Protein AF-A0A2T6LX17-F1 (afdb_monomer_lite)

Foldseek 3Di:
DKKKWWAAPQVRWGQDTVVPQPPQDPPPDDAPNSQLVSVCSSCVVVPHHSVQKDKDWAQDPDDHQKIFMWIDPPPPCPPQDHDDGTDPVVNSVSRVVRTHGRTMIHIGGNVPDD

Secondary structure (DSSP, 8-state):
--EEEEEETTTTEEEEETTTSTT--TTT--THHHHHHHHHHHHHHTT--GGGEEEEEESS---TTEEEEEEE-TTT-TTS----SB--HHHHHHHHHHSEEEEEEEEEESS---

Structure (mmCIF, N/CA/C/O backbone):
data_AF-A0A2T6LX17-F1
#
_entry.id   AF-A0A2T6LX17-F1
#
loop_
_atom_site.group_PDB
_at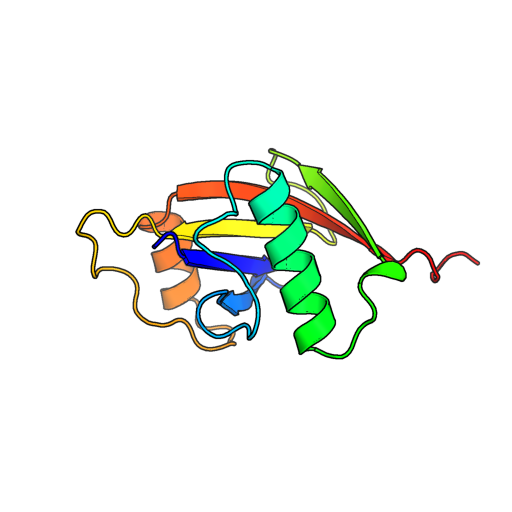om_site.id
_atom_site.type_symbol
_atom_site.label_atom_id
_atom_site.label_alt_id
_atom_site.label_comp_id
_atom_site.label_asym_id
_atom_site.label_entity_id
_atom_site.label_seq_id
_atom_site.pdbx_PDB_ins_code
_atom_site.Cartn_x
_atom_site.Cartn_y
_atom_site.Cartn_z
_atom_site.occupancy
_atom_site.B_iso_or_equiv
_atom_site.auth_seq_id
_atom_site.auth_comp_id
_atom_site.auth_asym_id
_atom_site.auth_atom_id
_atom_site.pdbx_PDB_model_num
ATOM 1 N N . MET A 1 1 ? -13.628 -8.681 5.561 1.00 57.88 1 MET A N 1
ATOM 2 C CA . MET A 1 1 ? -12.578 -8.732 4.518 1.00 57.88 1 MET A CA 1
ATOM 3 C C . MET A 1 1 ? -11.599 -7.625 4.841 1.00 57.88 1 MET A C 1
ATOM 5 O O . MET A 1 1 ? -12.062 -6.523 5.103 1.00 57.88 1 MET A O 1
ATOM 9 N N . ALA A 1 2 ? -10.306 -7.927 4.939 1.00 62.34 2 ALA A N 1
ATOM 10 C CA . ALA A 1 2 ? -9.303 -6.922 5.287 1.00 62.34 2 ALA A CA 1
ATOM 11 C C . ALA A 1 2 ? -9.108 -5.976 4.100 1.00 62.34 2 ALA A C 1
ATOM 13 O O . ALA A 1 2 ? -8.909 -6.434 2.980 1.00 62.34 2 ALA A O 1
ATOM 14 N N . ARG A 1 3 ? -9.200 -4.670 4.332 1.00 72.06 3 ARG A N 1
ATOM 15 C CA . ARG A 1 3 ? -9.004 -3.651 3.297 1.00 72.06 3 ARG A CA 1
ATOM 16 C C . ARG A 1 3 ? -7.673 -2.956 3.551 1.00 72.06 3 ARG A C 1
ATOM 18 O O . ARG A 1 3 ? -7.325 -2.719 4.701 1.00 72.06 3 ARG A O 1
ATOM 25 N N . TYR A 1 4 ? -6.928 -2.655 2.498 1.00 76.25 4 TYR A N 1
ATOM 26 C CA . TYR A 1 4 ? -5.608 -2.033 2.589 1.00 76.25 4 TYR A CA 1
ATOM 27 C C . TYR A 1 4 ? -5.558 -0.729 1.802 1.00 76.25 4 TYR A C 1
ATOM 29 O O . TYR A 1 4 ? -6.030 -0.669 0.665 1.00 76.25 4 TYR A O 1
ATOM 37 N N . ILE A 1 5 ? -4.960 0.290 2.406 1.00 79.25 5 ILE A N 1
ATOM 38 C CA . ILE A 1 5 ? -4.790 1.621 1.828 1.00 79.25 5 ILE A CA 1
ATOM 39 C C . ILE A 1 5 ? -3.297 1.862 1.645 1.00 79.25 5 ILE A C 1
ATOM 41 O O . ILE A 1 5 ? -2.523 1.654 2.582 1.00 79.25 5 ILE A O 1
ATOM 45 N N . LEU A 1 6 ? -2.903 2.274 0.440 1.00 81.44 6 LEU A N 1
ATOM 46 C CA . LEU A 1 6 ? -1.517 2.563 0.090 1.00 81.44 6 LEU A CA 1
ATOM 47 C C . LEU A 1 6 ? -1.321 4.075 -0.008 1.00 81.44 6 LEU A C 1
ATOM 49 O O . LEU A 1 6 ? -1.956 4.741 -0.828 1.00 81.44 6 LEU A O 1
ATOM 53 N N . ILE A 1 7 ? -0.418 4.599 0.813 1.00 81.12 7 ILE A N 1
ATOM 54 C CA . ILE A 1 7 ? -0.057 6.016 0.854 1.00 81.12 7 ILE A CA 1
ATOM 55 C C . ILE A 1 7 ? 1.395 6.150 0.411 1.00 81.12 7 ILE A C 1
ATOM 57 O O . ILE A 1 7 ? 2.285 5.536 0.994 1.00 81.12 7 ILE A O 1
ATOM 61 N N . ASP A 1 8 ? 1.644 6.941 -0.623 1.00 79.75 8 ASP A N 1
ATOM 62 C CA . ASP A 1 8 ? 2.996 7.258 -1.064 1.00 79.75 8 ASP A CA 1
ATOM 63 C C . ASP A 1 8 ? 3.684 8.181 -0.055 1.00 79.75 8 ASP A C 1
ATOM 65 O O . ASP A 1 8 ? 3.199 9.272 0.248 1.00 79.75 8 ASP A O 1
ATOM 69 N N . ASN A 1 9 ? 4.828 7.739 0.462 1.00 72.62 9 ASN A N 1
ATOM 70 C CA . ASN A 1 9 ? 5.614 8.490 1.432 1.00 72.62 9 ASN A CA 1
ATOM 71 C C . ASN A 1 9 ? 6.412 9.637 0.784 1.00 72.62 9 ASN A C 1
ATOM 73 O O . ASN A 1 9 ? 6.819 10.556 1.490 1.00 72.62 9 ASN A O 1
ATOM 77 N N . GLU A 1 10 ? 6.654 9.599 -0.533 1.00 70.06 10 GLU A N 1
ATOM 78 C CA . GLU A 1 10 ? 7.376 10.667 -1.238 1.00 70.06 10 GLU A CA 1
ATOM 79 C C . GLU A 1 10 ? 6.499 11.909 -1.447 1.00 70.06 10 GLU A C 1
ATOM 81 O O . GLU A 1 10 ? 6.905 13.030 -1.139 1.00 70.06 10 GLU A O 1
ATOM 86 N N . SER A 1 11 ? 5.272 11.708 -1.917 1.00 62.47 11 SER A N 1
ATOM 87 C CA . SER A 1 11 ? 4.331 12.778 -2.255 1.00 62.47 11 SER A CA 1
ATOM 88 C C . SER A 1 11 ? 3.312 13.048 -1.144 1.00 62.47 11 SER A C 1
ATOM 90 O O . SER A 1 11 ? 2.618 14.066 -1.189 1.00 62.47 11 SER A O 1
ATOM 92 N N . GLY A 1 12 ? 3.188 12.143 -0.165 1.00 61.28 12 GLY A N 1
ATOM 93 C CA . GLY A 1 12 ? 2.135 12.185 0.852 1.00 61.28 12 GLY A CA 1
ATOM 94 C C . GLY A 1 12 ? 0.739 12.002 0.253 1.00 61.28 12 GLY A C 1
ATOM 95 O O . GLY A 1 12 ? -0.218 12.586 0.746 1.00 61.28 12 GLY A O 1
ATOM 96 N N . PHE A 1 13 ? 0.626 11.267 -0.855 1.00 66.38 13 PHE A N 1
ATOM 97 C CA . PHE A 1 13 ? -0.626 11.065 -1.586 1.00 66.38 13 PHE A CA 1
ATOM 98 C C . PHE A 1 13 ? -1.205 9.686 -1.317 1.00 66.38 13 PHE A C 1
ATOM 100 O O . PHE A 1 13 ? -0.468 8.700 -1.250 1.00 66.38 13 PHE A O 1
ATOM 107 N N . ILE A 1 14 ? -2.534 9.593 -1.263 1.00 66.00 14 ILE A N 1
ATOM 108 C CA . ILE A 1 14 ? -3.192 8.291 -1.278 1.00 66.00 14 ILE A CA 1
ATOM 109 C C . ILE A 1 14 ? -3.176 7.787 -2.713 1.00 66.00 14 ILE A C 1
ATOM 111 O O . ILE A 1 14 ? -3.784 8.382 -3.602 1.00 66.00 14 ILE A O 1
ATOM 115 N N . PHE A 1 15 ? -2.430 6.710 -2.932 1.00 65.56 15 PHE A N 1
ATOM 116 C CA . PHE A 1 15 ? -2.167 6.192 -4.267 1.00 65.56 15 PHE A CA 1
ATOM 117 C C . PHE A 1 15 ? -3.258 5.229 -4.720 1.00 65.56 15 PHE A C 1
ATOM 119 O O . PHE A 1 15 ? -3.640 5.242 -5.885 1.00 65.56 15 PHE A O 1
ATOM 126 N N . ALA A 1 16 ? -3.754 4.392 -3.805 1.00 66.31 16 ALA A N 1
ATOM 127 C CA . ALA A 1 16 ? -4.883 3.521 -4.083 1.00 66.31 16 ALA A CA 1
ATOM 128 C C . ALA A 1 16 ? -5.498 2.921 -2.826 1.00 66.31 16 ALA A C 1
ATOM 130 O O . ALA A 1 16 ? -4.846 2.694 -1.800 1.00 66.31 16 ALA A O 1
ATOM 131 N N . ASP A 1 17 ? -6.763 2.565 -2.992 1.00 70.50 17 ASP A N 1
ATOM 132 C CA . ASP A 1 17 ? -7.491 1.694 -2.104 1.00 70.50 17 ASP A CA 1
ATOM 133 C C . ASP A 1 17 ? -7.642 0.302 -2.721 1.00 70.50 17 ASP A C 1
ATOM 135 O O . ASP A 1 17 ? -8.181 0.145 -3.814 1.00 70.50 17 ASP A O 1
ATOM 139 N N . THR A 1 18 ? -7.222 -0.739 -2.005 1.00 67.50 18 THR A N 1
ATOM 140 C CA . THR A 1 18 ? -7.347 -2.120 -2.507 1.00 67.50 18 THR A CA 1
ATOM 141 C C . THR A 1 18 ? -8.788 -2.602 -2.672 1.00 67.50 18 THR A C 1
ATOM 143 O O . THR A 1 18 ? -8.991 -3.609 -3.343 1.00 67.50 18 THR A O 1
ATOM 146 N N . ALA A 1 19 ? -9.793 -1.915 -2.109 1.00 64.50 19 ALA A N 1
ATOM 147 C CA . ALA A 1 19 ? -11.187 -2.244 -2.408 1.00 64.50 19 ALA A CA 1
ATOM 148 C C . ALA A 1 19 ? -11.623 -1.750 -3.799 1.00 64.50 19 ALA A C 1
ATOM 150 O O . ALA A 1 19 ? -12.573 -2.301 -4.354 1.00 64.50 19 ALA A O 1
ATOM 151 N N . ASP A 1 20 ? -10.930 -0.754 -4.358 1.00 66.94 20 ASP A N 1
ATOM 152 C CA . ASP A 1 20 ? -11.128 -0.274 -5.731 1.00 66.94 20 ASP A CA 1
ATOM 153 C C . ASP A 1 20 ? -10.233 -1.021 -6.741 1.00 66.94 20 ASP A C 1
ATOM 155 O O . ASP A 1 20 ? -10.594 -1.197 -7.905 1.00 66.94 20 ASP A O 1
ATOM 159 N N . LEU A 1 21 ? -9.092 -1.555 -6.285 1.00 66.25 21 LEU A N 1
ATOM 160 C CA . LEU A 1 21 ? -8.183 -2.329 -7.130 1.00 66.25 21 LEU A CA 1
ATOM 161 C C . LEU A 1 21 ? -8.805 -3.665 -7.567 1.00 66.25 21 LEU A C 1
ATOM 163 O O . LEU A 1 21 ? -8.971 -4.611 -6.792 1.00 66.25 21 LEU A O 1
ATOM 167 N N . VAL A 1 22 ? -9.089 -3.770 -8.865 1.00 60.75 22 VAL A N 1
ATOM 168 C CA . VAL A 1 22 ? -9.570 -5.004 -9.494 1.00 60.75 22 VAL A CA 1
ATOM 169 C C . VAL A 1 22 ? -8.500 -6.094 -9.394 1.00 60.75 22 VAL A C 1
ATOM 171 O O . VAL A 1 22 ? -7.449 -6.005 -10.022 1.00 60.75 22 VAL A O 1
ATOM 174 N N . GLY A 1 23 ? -8.807 -7.164 -8.657 1.00 57.53 23 GLY A N 1
ATOM 175 C CA . GLY A 1 23 ? -7.984 -8.377 -8.592 1.00 57.53 23 GLY A CA 1
ATOM 176 C C . GLY A 1 23 ? -7.216 -8.582 -7.288 1.00 57.53 23 GLY A C 1
ATOM 177 O O . GLY A 1 23 ? -6.613 -9.641 -7.134 1.00 57.53 23 GLY A O 1
ATOM 178 N N . PHE A 1 24 ? -7.280 -7.640 -6.341 1.00 66.50 24 PHE A N 1
ATOM 179 C CA . PHE A 1 24 ? -6.674 -7.831 -5.027 1.00 66.50 24 PHE A CA 1
ATOM 180 C C . PHE A 1 24 ? -7.524 -8.785 -4.169 1.00 66.50 24 PHE A C 1
ATOM 182 O O . PHE A 1 24 ? -8.635 -8.453 -3.740 1.00 66.50 24 PHE A O 1
ATOM 189 N N . ASP A 1 25 ? -7.015 -9.995 -3.923 1.00 62.62 25 ASP A N 1
ATOM 190 C CA . ASP A 1 25 ? -7.716 -10.985 -3.106 1.00 62.62 25 ASP A CA 1
ATOM 191 C C . ASP A 1 25 ? -7.453 -10.746 -1.612 1.00 62.62 25 ASP A C 1
ATOM 193 O O . ASP A 1 25 ? -6.492 -11.227 -1.012 1.00 62.62 25 ASP A O 1
ATOM 197 N N . THR A 1 26 ? -8.373 -10.012 -0.988 1.00 57.66 26 THR A N 1
ATOM 198 C CA . THR A 1 26 ? -8.367 -9.714 0.456 1.00 57.66 26 THR A CA 1
ATOM 199 C C . THR A 1 26 ? -8.550 -10.946 1.356 1.00 57.66 26 THR A C 1
ATOM 201 O O . THR A 1 26 ? -8.505 -10.814 2.581 1.00 57.66 26 THR A O 1
ATOM 204 N N . SER A 1 27 ? -8.802 -12.131 0.782 1.00 51.34 27 SER A N 1
ATOM 205 C CA . SER A 1 27 ? -9.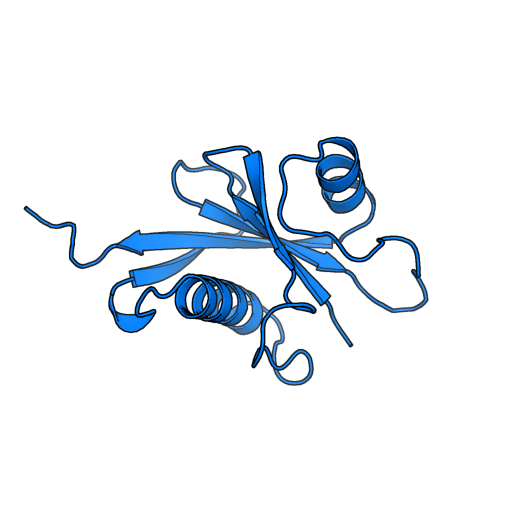064 -13.372 1.525 1.00 51.34 27 SER A CA 1
ATOM 206 C C . SER A 1 27 ? -7.824 -14.263 1.649 1.00 51.34 27 SER A C 1
ATOM 208 O O . SER A 1 27 ? -7.754 -15.062 2.580 1.00 51.34 27 SER A O 1
ATOM 210 N N . ALA A 1 28 ? -6.853 -14.131 0.741 1.00 48.03 28 ALA A N 1
ATOM 211 C CA . ALA A 1 28 ? -5.585 -14.865 0.765 1.00 48.03 28 ALA A CA 1
ATOM 212 C C . ALA A 1 28 ? -4.419 -14.051 1.357 1.00 48.03 28 ALA A C 1
ATOM 214 O O . ALA A 1 28 ? -3.432 -14.619 1.828 1.00 48.03 28 ALA A O 1
ATOM 215 N N . ALA A 1 29 ? -4.537 -12.725 1.336 1.00 55.06 29 ALA A N 1
ATOM 216 C CA . ALA A 1 29 ? -3.488 -11.791 1.704 1.00 55.06 29 ALA A CA 1
ATOM 217 C C . ALA A 1 29 ? 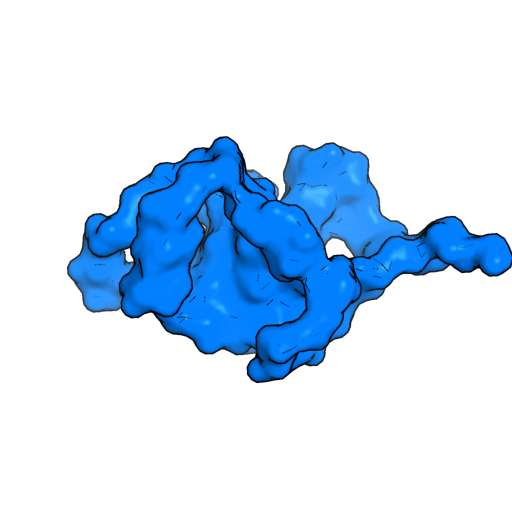-3.353 -11.656 3.238 1.00 55.06 29 ALA A C 1
ATOM 219 O O . ALA A 1 29 ? -4.072 -10.895 3.884 1.00 55.06 29 ALA A O 1
ATOM 220 N N . HIS A 1 30 ? -2.403 -12.380 3.837 1.00 56.38 30 HIS A N 1
ATOM 221 C CA . HIS A 1 30 ? -2.017 -12.223 5.243 1.00 56.38 30 HIS A CA 1
ATOM 222 C C . HIS A 1 30 ? -0.527 -11.895 5.369 1.00 56.38 30 HIS A C 1
ATOM 224 O O . HIS A 1 30 ? 0.308 -12.563 4.770 1.00 56.38 30 HIS A O 1
ATOM 230 N N . GLY A 1 31 ? -0.195 -10.912 6.209 1.00 66.19 31 GLY A N 1
ATOM 231 C CA . GLY A 1 31 ? 1.194 -10.575 6.525 1.00 66.19 31 GLY A CA 1
ATOM 232 C C . GLY A 1 31 ? 1.913 -9.844 5.391 1.00 66.19 31 GLY A C 1
ATOM 233 O O . GLY A 1 31 ? 1.335 -8.980 4.738 1.00 66.19 31 GLY A O 1
ATOM 234 N N . ASP A 1 32 ? 3.185 -10.171 5.201 1.00 72.81 32 ASP A N 1
ATOM 235 C CA . ASP A 1 32 ? 4.087 -9.538 4.241 1.00 72.81 32 ASP A CA 1
ATOM 236 C C . ASP A 1 32 ? 3.633 -9.665 2.774 1.00 72.81 32 ASP A C 1
ATOM 238 O O . ASP A 1 32 ? 3.582 -8.657 2.063 1.00 72.81 32 ASP A O 1
ATOM 242 N N . ASP A 1 33 ? 3.220 -10.855 2.332 1.00 76.94 33 ASP A N 1
ATOM 243 C CA . ASP A 1 33 ? 2.729 -11.087 0.963 1.00 76.94 33 ASP A CA 1
ATOM 244 C C . ASP A 1 33 ? 1.571 -10.149 0.575 1.00 76.94 33 ASP A C 1
ATOM 246 O O . ASP A 1 33 ? 1.518 -9.668 -0.556 1.00 76.94 33 ASP A O 1
ATOM 250 N N . ALA A 1 34 ? 0.689 -9.805 1.522 1.00 76.50 34 ALA A N 1
ATOM 251 C CA . ALA A 1 34 ? -0.425 -8.880 1.292 1.00 76.50 34 ALA A CA 1
ATOM 252 C C . ALA A 1 34 ? 0.042 -7.482 0.870 1.00 76.50 34 ALA A C 1
ATOM 254 O O . ALA A 1 34 ? -0.562 -6.843 0.011 1.00 76.50 34 ALA A O 1
ATOM 255 N N . ILE A 1 35 ? 1.121 -7.006 1.492 1.00 79.12 35 ILE A N 1
ATOM 256 C CA . ILE A 1 35 ? 1.675 -5.668 1.282 1.00 79.12 35 ILE A CA 1
ATOM 257 C C . ILE A 1 35 ? 2.305 -5.592 -0.114 1.00 79.12 35 ILE A C 1
ATOM 259 O O . ILE A 1 35 ? 2.092 -4.622 -0.844 1.00 79.12 35 ILE A O 1
ATOM 263 N N . ILE A 1 36 ? 3.053 -6.631 -0.503 1.00 83.06 36 ILE A N 1
ATOM 264 C CA . ILE A 1 36 ? 3.657 -6.721 -1.839 1.00 83.06 36 ILE A CA 1
ATOM 265 C C . ILE A 1 36 ? 2.573 -6.841 -2.906 1.00 83.06 36 ILE A C 1
ATOM 267 O O . ILE A 1 36 ? 2.631 -6.130 -3.909 1.00 83.06 36 ILE A O 1
ATOM 271 N N . ASP A 1 37 ? 1.587 -7.714 -2.702 1.00 82.06 37 ASP A N 1
ATOM 272 C CA . ASP A 1 37 ? 0.521 -7.929 -3.677 1.00 82.06 37 ASP A CA 1
ATOM 273 C C . ASP A 1 37 ? -0.313 -6.658 -3.889 1.00 82.06 37 ASP A C 1
ATOM 275 O O . ASP A 1 37 ? -0.639 -6.310 -5.023 1.00 82.06 37 ASP A O 1
ATOM 279 N N . ALA A 1 38 ? -0.537 -5.878 -2.825 1.00 78.88 38 ALA A N 1
ATOM 280 C CA . ALA A 1 38 ? -1.240 -4.603 -2.894 1.00 78.88 38 ALA A CA 1
ATOM 281 C C . ALA A 1 38 ? -0.488 -3.592 -3.775 1.00 78.88 38 ALA A C 1
ATOM 283 O O . ALA A 1 38 ? -1.085 -2.964 -4.650 1.00 78.88 38 ALA A O 1
ATOM 284 N N . ALA A 1 39 ? 0.833 -3.476 -3.604 1.00 80.56 39 ALA A N 1
ATOM 285 C CA . ALA A 1 39 ? 1.655 -2.601 -4.438 1.00 80.56 39 ALA A CA 1
ATOM 286 C C . ALA A 1 39 ? 1.784 -3.106 -5.884 1.00 80.56 39 ALA A C 1
ATOM 288 O O . ALA A 1 39 ? 1.804 -2.300 -6.816 1.00 80.56 39 ALA A O 1
ATOM 289 N N . ARG A 1 40 ? 1.817 -4.428 -6.100 1.00 83.06 40 ARG A N 1
ATOM 290 C CA . ARG A 1 40 ? 1.781 -5.018 -7.447 1.00 83.06 40 ARG A CA 1
ATOM 291 C C . ARG A 1 40 ? 0.464 -4.727 -8.156 1.00 83.06 40 ARG A C 1
ATOM 293 O O . ARG A 1 40 ? 0.495 -4.322 -9.316 1.00 83.06 40 ARG A O 1
ATOM 300 N N . CYS A 1 41 ? -0.665 -4.913 -7.473 1.00 81.88 41 CYS A N 1
ATOM 301 C CA . CYS A 1 41 ? -1.992 -4.602 -8.001 1.00 81.88 41 CYS A CA 1
ATOM 302 C C . CYS A 1 41 ? -2.125 -3.111 -8.315 1.00 81.88 41 CYS A C 1
ATOM 304 O O . CYS A 1 41 ? -2.616 -2.764 -9.387 1.00 81.88 41 CYS A O 1
ATOM 306 N N . LEU A 1 42 ? -1.632 -2.237 -7.434 1.00 79.75 42 LEU A N 1
ATOM 307 C CA . LEU A 1 42 ? -1.590 -0.797 -7.677 1.00 79.75 42 LEU A CA 1
ATOM 308 C C . LEU A 1 42 ? -0.817 -0.472 -8.961 1.00 79.75 42 LEU A C 1
ATOM 310 O O . LEU A 1 42 ? -1.374 0.167 -9.851 1.00 79.75 42 LEU A O 1
ATOM 314 N N . ASN A 1 43 ? 0.424 -0.957 -9.087 1.00 80.31 43 ASN A N 1
ATOM 315 C CA . ASN A 1 43 ? 1.251 -0.728 -10.276 1.00 80.31 43 ASN A CA 1
ATOM 316 C C . ASN A 1 43 ? 0.589 -1.262 -11.552 1.00 80.31 43 ASN A C 1
ATOM 318 O O . ASN A 1 43 ? 0.558 -0.568 -12.568 1.00 80.31 43 ASN A O 1
ATOM 322 N N . ALA A 1 44 ? -0.001 -2.456 -11.491 1.00 81.69 44 ALA A N 1
ATOM 323 C CA . ALA A 1 44 ? -0.751 -3.020 -12.607 1.00 81.69 44 ALA A CA 1
ATOM 324 C C . ALA A 1 44 ? -1.971 -2.158 -12.985 1.00 81.69 44 ALA A C 1
ATOM 326 O O . ALA A 1 44 ? -2.240 -1.963 -14.170 1.00 81.69 44 ALA A O 1
ATOM 327 N N . SER A 1 45 ? -2.677 -1.601 -11.996 1.00 76.31 45 SER A N 1
ATOM 328 C CA . SER A 1 45 ? -3.865 -0.763 -12.199 1.00 76.31 45 SER A CA 1
ATOM 329 C C . SER A 1 45 ? -3.544 0.573 -12.874 1.00 76.31 45 SER A C 1
ATOM 331 O O . SER A 1 45 ? -4.299 1.032 -13.728 1.00 76.31 45 SER A O 1
ATOM 333 N N . ILE A 1 46 ? -2.392 1.173 -12.562 1.00 74.94 46 ILE A N 1
ATOM 334 C CA . ILE A 1 46 ? -1.908 2.397 -13.229 1.00 74.94 46 ILE A CA 1
ATOM 335 C C . ILE A 1 46 ? -1.227 2.121 -14.585 1.00 74.94 46 ILE A C 1
ATOM 337 O O . ILE A 1 46 ? -0.794 3.053 -15.262 1.00 74.94 46 ILE A O 1
ATOM 341 N N . GLY A 1 47 ? -1.163 0.855 -15.015 1.00 77.38 47 G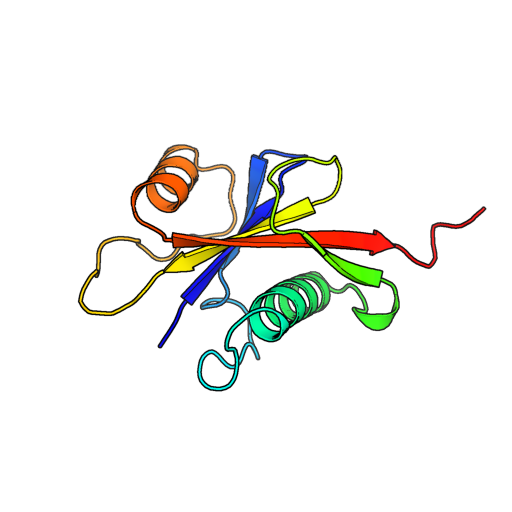LY A N 1
ATOM 342 C CA . GLY A 1 47 ? -0.643 0.442 -16.321 1.00 77.38 47 GLY A CA 1
ATOM 343 C C . GLY A 1 47 ? 0.854 0.124 -16.357 1.00 77.38 47 GLY A C 1
ATOM 344 O O . GLY A 1 47 ? 1.406 -0.048 -17.445 1.00 77.38 47 GLY A O 1
ATOM 345 N N . TYR A 1 48 ? 1.517 0.026 -15.202 1.00 82.19 48 TYR A N 1
ATOM 346 C CA . TYR A 1 48 ? 2.892 -0.459 -15.109 1.00 82.19 48 TYR A CA 1
ATOM 347 C C . TYR A 1 48 ? 2.950 -1.984 -15.023 1.00 82.19 48 TYR A C 1
ATOM 349 O O . TYR A 1 48 ? 2.082 -2.638 -14.449 1.00 82.19 48 TYR A O 1
ATOM 357 N N . ASN A 1 49 ? 4.025 -2.566 -15.560 1.00 82.75 49 ASN A N 1
ATOM 358 C CA . ASN A 1 49 ? 4.283 -3.991 -15.396 1.00 82.75 49 ASN A CA 1
ATOM 359 C C . ASN A 1 49 ? 4.902 -4.241 -14.017 1.00 82.75 49 ASN A C 1
ATOM 361 O O . ASN A 1 49 ? 5.998 -3.744 -13.768 1.00 82.75 49 ASN A O 1
ATOM 365 N N . PRO A 1 50 ? 4.276 -5.041 -13.137 1.00 79.38 50 PRO A N 1
ATOM 366 C CA . PRO A 1 50 ? 4.826 -5.289 -11.813 1.00 79.38 50 PRO A CA 1
ATOM 367 C C . PRO A 1 50 ? 6.186 -5.999 -11.859 1.00 79.38 50 PRO A C 1
ATOM 369 O O . PRO A 1 50 ? 6.980 -5.785 -10.956 1.00 79.38 50 PRO A O 1
ATOM 372 N N . ASP A 1 51 ? 6.479 -6.780 -12.902 1.00 82.88 51 ASP A N 1
ATOM 373 C CA . ASP A 1 51 ? 7.783 -7.427 -13.127 1.00 82.88 51 ASP A CA 1
ATOM 374 C C . ASP A 1 51 ? 8.932 -6.443 -13.423 1.00 82.88 51 ASP A C 1
ATOM 376 O O . ASP A 1 51 ? 10.099 -6.817 -13.330 1.00 82.88 51 ASP A O 1
ATOM 380 N N . ASP A 1 52 ? 8.620 -5.189 -13.763 1.00 84.62 52 ASP A N 1
ATOM 381 C CA . ASP A 1 52 ? 9.613 -4.128 -13.984 1.00 84.62 52 ASP A CA 1
ATOM 382 C C . ASP A 1 52 ? 10.121 -3.517 -12.667 1.00 84.62 52 ASP A C 1
ATOM 384 O O . ASP A 1 52 ? 11.067 -2.734 -12.647 1.00 84.62 52 ASP A O 1
ATOM 388 N N . PHE A 1 53 ? 9.496 -3.876 -11.546 1.00 84.00 53 PHE A N 1
ATOM 389 C CA . PHE A 1 53 ? 9.777 -3.311 -10.237 1.00 84.00 53 PHE A CA 1
ATOM 390 C C . PHE A 1 53 ? 10.104 -4.410 -9.231 1.00 84.00 53 PHE A C 1
ATOM 392 O O . PHE A 1 53 ? 9.541 -5.503 -9.251 1.00 84.00 53 PHE A O 1
ATOM 399 N N . SER A 1 54 ? 10.993 -4.092 -8.296 1.00 85.19 54 SER A N 1
ATOM 400 C CA . SER A 1 54 ? 11.233 -4.902 -7.108 1.00 85.19 54 SER A CA 1
ATOM 401 C C . SER A 1 54 ? 10.513 -4.292 -5.914 1.00 85.19 54 SER A C 1
ATOM 403 O O . SER A 1 54 ? 10.596 -3.083 -5.687 1.00 85.19 54 SER A O 1
ATOM 405 N N . TYR A 1 55 ? 9.848 -5.147 -5.142 1.00 85.44 55 TYR A N 1
ATOM 406 C CA . TYR A 1 55 ? 9.080 -4.787 -3.954 1.00 85.44 55 TYR A CA 1
ATOM 407 C C . TYR A 1 55 ? 9.817 -5.312 -2.727 1.00 85.44 55 TYR A C 1
ATOM 409 O O . TYR A 1 55 ? 10.032 -6.516 -2.603 1.00 85.44 55 TYR A O 1
ATOM 417 N N . GLU A 1 56 ? 10.217 -4.420 -1.827 1.00 86.00 56 GLU A N 1
ATOM 418 C CA . GLU A 1 56 ? 10.895 -4.793 -0.586 1.00 86.00 56 GLU A CA 1
ATOM 419 C C . GLU A 1 56 ? 10.117 -4.276 0.620 1.00 86.00 56 GLU A C 1
ATOM 421 O O . GLU A 1 56 ? 9.931 -3.070 0.799 1.00 86.00 56 GLU A O 1
ATOM 426 N N . ILE A 1 57 ? 9.672 -5.193 1.475 1.00 83.31 57 ILE A N 1
ATOM 427 C CA . ILE A 1 57 ? 8.905 -4.831 2.664 1.00 83.31 57 ILE A CA 1
ATOM 428 C C . ILE A 1 57 ? 9.836 -4.278 3.725 1.00 83.31 57 ILE A C 1
ATOM 430 O O . ILE A 1 57 ? 10.829 -4.886 4.118 1.00 83.31 57 ILE A O 1
ATOM 434 N N . ASN A 1 58 ? 9.448 -3.123 4.233 1.00 82.50 58 ASN A N 1
ATOM 435 C CA . ASN A 1 58 ? 10.111 -2.403 5.286 1.00 82.50 58 ASN A CA 1
ATOM 436 C C . ASN A 1 58 ? 9.100 -2.110 6.397 1.00 82.50 58 ASN A C 1
ATOM 438 O O . ASN A 1 58 ? 8.112 -1.407 6.210 1.00 82.50 58 ASN A O 1
ATOM 442 N N . TYR A 1 59 ? 9.374 -2.592 7.604 1.00 75.88 59 TYR A N 1
ATOM 443 C CA . TYR A 1 59 ? 8.538 -2.313 8.781 1.00 75.88 59 TYR A CA 1
ATOM 444 C C . TYR A 1 59 ? 8.849 -0.957 9.428 1.00 75.88 59 TYR A C 1
ATOM 446 O O . TYR A 1 59 ? 8.373 -0.654 10.520 1.00 75.88 59 TYR A O 1
ATOM 454 N N . ARG A 1 60 ? 9.695 -0.146 8.786 1.00 69.62 60 ARG A N 1
ATOM 455 C CA . ARG A 1 60 ? 10.129 1.152 9.289 1.00 69.62 60 ARG A CA 1
ATOM 456 C C . ARG A 1 60 ? 9.645 2.242 8.344 1.00 69.62 60 ARG A C 1
ATOM 458 O O . ARG A 1 60 ? 9.955 2.200 7.161 1.00 69.62 60 ARG A O 1
ATOM 465 N N . LEU A 1 61 ? 8.936 3.222 8.896 1.00 63.84 61 LEU A N 1
ATOM 466 C CA . LEU A 1 61 ? 8.626 4.478 8.219 1.00 63.84 61 LEU A CA 1
ATOM 467 C C . LEU A 1 61 ? 9.950 5.209 7.955 1.00 63.84 61 LEU A C 1
ATOM 469 O O . LEU A 1 61 ? 10.629 5.625 8.898 1.00 63.84 61 LEU A O 1
ATOM 473 N N . GLY A 1 62 ? 10.367 5.299 6.695 1.00 50.50 62 GLY A N 1
ATOM 474 C CA . GLY A 1 62 ? 11.571 6.039 6.328 1.00 50.50 62 GLY A CA 1
ATOM 475 C C . GLY A 1 62 ? 12.159 5.622 4.987 1.00 50.50 62 GLY A C 1
ATOM 476 O O . GLY A 1 62 ? 12.656 4.508 4.844 1.00 50.50 62 GLY A O 1
ATOM 477 N N . GLY A 1 63 ? 12.150 6.561 4.045 1.00 59.09 63 GLY A N 1
ATOM 478 C CA . GLY A 1 63 ? 12.727 6.420 2.712 1.00 59.09 63 GLY A CA 1
ATOM 479 C C . GLY A 1 63 ? 11.909 7.184 1.674 1.00 59.09 63 GLY A C 1
ATOM 480 O O . GLY A 1 63 ? 10.681 7.201 1.733 1.00 59.09 63 GLY A O 1
ATOM 481 N N . GLU A 1 64 ? 12.604 7.828 0.745 1.00 62.66 64 GLU A N 1
ATOM 482 C CA . GLU A 1 64 ? 12.047 8.320 -0.520 1.00 62.66 64 GLU A CA 1
ATOM 483 C C . GLU A 1 64 ? 11.713 7.070 -1.378 1.00 62.66 64 GLU A C 1
ATOM 485 O O . GLU A 1 64 ? 12.478 6.100 -1.334 1.00 62.66 64 GLU A O 1
ATOM 490 N N . ASN A 1 65 ? 10.585 7.037 -2.105 1.00 71.56 65 ASN A N 1
ATOM 491 C CA . ASN A 1 65 ? 10.053 5.873 -2.861 1.00 71.56 65 ASN A CA 1
ATOM 492 C C . ASN A 1 65 ? 9.504 4.665 -2.061 1.00 71.56 65 ASN A C 1
ATOM 494 O O . ASN A 1 65 ? 9.779 3.502 -2.387 1.00 71.56 65 ASN A O 1
ATOM 498 N N . HIS A 1 66 ? 8.740 4.902 -0.993 1.00 80.94 66 HIS A N 1
ATOM 499 C CA . HIS A 1 66 ? 8.075 3.834 -0.234 1.00 80.94 66 HIS A CA 1
ATOM 500 C C . HIS A 1 66 ? 6.558 4.052 -0.208 1.00 80.94 66 HIS A C 1
ATOM 502 O O . HIS A 1 66 ? 6.100 5.159 0.059 1.00 80.94 66 HIS A O 1
ATOM 508 N N . TYR A 1 67 ? 5.783 2.983 -0.394 1.00 80.94 67 TYR A N 1
ATOM 509 C CA . TYR A 1 67 ? 4.346 2.979 -0.136 1.00 80.94 67 TYR A CA 1
ATOM 510 C C . TYR A 1 67 ? 4.079 2.475 1.274 1.00 80.94 67 TYR A C 1
ATOM 512 O O . TYR A 1 67 ? 4.407 1.342 1.625 1.00 80.94 67 TYR A O 1
ATOM 520 N N . THR A 1 68 ? 3.472 3.313 2.092 1.00 83.81 68 THR A N 1
ATOM 521 C CA . THR A 1 68 ? 3.014 2.977 3.434 1.00 83.81 68 THR A CA 1
ATOM 522 C C . THR A 1 68 ? 1.663 2.284 3.325 1.00 83.81 68 THR A C 1
ATOM 524 O O . THR A 1 68 ? 0.731 2.834 2.741 1.00 83.81 68 THR A O 1
ATOM 527 N N . VAL A 1 69 ? 1.553 1.069 3.861 1.00 83.12 69 VAL A N 1
ATOM 528 C CA . VAL A 1 69 ? 0.343 0.252 3.771 1.00 83.12 69 VAL A CA 1
ATOM 529 C C . VAL A 1 69 ? -0.335 0.185 5.132 1.00 83.12 69 VAL A C 1
ATOM 531 O O . VAL A 1 69 ? 0.242 -0.252 6.134 1.00 83.12 69 VAL A O 1
ATOM 534 N N . TYR A 1 70 ? -1.592 0.605 5.144 1.00 80.50 70 TYR A N 1
ATOM 535 C CA . TYR A 1 70 ? -2.459 0.587 6.311 1.00 80.50 70 TYR A CA 1
ATOM 536 C C . TYR A 1 70 ? -3.563 -0.437 6.110 1.00 80.50 70 TYR A C 1
ATOM 538 O O . TYR A 1 70 ? -4.210 -0.462 5.065 1.00 80.50 70 TYR A O 1
ATOM 546 N N . ARG A 1 71 ? -3.791 -1.285 7.111 1.00 78.56 71 ARG A N 1
ATOM 547 C CA . ARG A 1 71 ? -4.891 -2.243 7.138 1.00 78.56 71 ARG A CA 1
ATOM 548 C C . ARG A 1 71 ? -6.081 -1.640 7.871 1.00 78.56 71 ARG A C 1
ATOM 550 O O . ARG A 1 71 ? -6.019 -1.337 9.060 1.00 78.56 71 ARG A O 1
ATOM 557 N N . VAL A 1 72 ? -7.182 -1.532 7.149 1.00 73.69 72 VAL A N 1
ATOM 558 C CA . VAL A 1 72 ? -8.518 -1.285 7.673 1.00 73.69 72 VAL A CA 1
ATOM 559 C C . VAL A 1 72 ? -9.056 -2.634 8.155 1.00 73.69 72 VAL A C 1
ATOM 561 O O . VAL A 1 72 ? -9.467 -3.489 7.360 1.00 73.69 72 VAL A O 1
ATOM 564 N N . ASP A 1 73 ? -8.985 -2.865 9.461 1.00 65.94 73 ASP A N 1
ATOM 565 C CA . ASP A 1 73 ? -9.519 -4.077 10.074 1.00 65.94 73 ASP A CA 1
ATOM 566 C C . ASP A 1 73 ? -11.045 -3.943 10.198 1.00 65.94 73 ASP A C 1
ATOM 568 O O . ASP A 1 73 ? -11.570 -3.207 11.034 1.00 65.94 73 ASP A O 1
ATOM 572 N N . ILE A 1 74 ? -11.776 -4.610 9.300 1.00 58.22 74 ILE A N 1
ATOM 573 C CA . ILE A 1 74 ? -13.245 -4.620 9.305 1.00 58.22 74 ILE A CA 1
ATOM 574 C C . ILE A 1 74 ? -13.735 -5.695 10.290 1.00 58.22 74 ILE A C 1
ATOM 576 O O . ILE A 1 74 ? -14.420 -6.640 9.900 1.00 58.22 74 ILE A O 1
ATOM 580 N N . ASP A 1 75 ? -13.374 -5.551 11.565 1.00 50.06 75 ASP A N 1
ATOM 581 C CA . ASP A 1 75 ? -14.032 -6.204 12.706 1.00 50.06 75 ASP A CA 1
ATOM 582 C C . ASP A 1 75 ? -14.972 -5.176 13.369 1.00 50.06 75 ASP A C 1
ATOM 584 O O . ASP A 1 75 ? -14.788 -4.710 14.489 1.00 50.06 75 ASP A O 1
ATOM 588 N N . GLY A 1 76 ? -15.964 -4.713 12.598 1.00 46.94 76 GLY A N 1
ATOM 589 C CA . GLY A 1 76 ? -17.015 -3.799 13.072 1.00 46.94 76 GLY A CA 1
ATOM 590 C C . GLY A 1 76 ? -16.722 -2.296 12.984 1.00 46.94 76 GLY A C 1
ATOM 591 O O . GLY A 1 76 ? -17.614 -1.505 13.282 1.00 46.94 76 GLY A O 1
ATOM 592 N N . SER A 1 77 ? -15.537 -1.875 12.532 1.00 46.38 77 SER A N 1
ATOM 593 C CA . SER A 1 77 ? -15.258 -0.461 12.248 1.00 46.38 77 SER A CA 1
ATOM 594 C C . SER A 1 77 ? -15.684 -0.092 10.823 1.00 46.38 77 SER A C 1
ATOM 596 O O . SER A 1 77 ? -14.904 -0.155 9.879 1.00 46.38 77 SER A O 1
ATOM 598 N N . GLU A 1 78 ? -16.925 0.372 10.671 1.00 50.81 78 GLU A N 1
ATOM 599 C CA . GLU A 1 78 ? -17.412 1.129 9.497 1.00 50.81 78 GLU A CA 1
ATOM 600 C C . GLU A 1 78 ? -16.779 2.542 9.406 1.00 50.81 78 GLU A C 1
ATOM 602 O O . GLU A 1 78 ? -17.344 3.452 8.805 1.00 50.81 78 GLU A O 1
ATOM 607 N N . ALA A 1 79 ? -15.640 2.775 10.067 1.00 50.44 79 ALA A N 1
ATOM 608 C CA . ALA A 1 79 ? -15.146 4.115 10.371 1.00 50.44 79 ALA A CA 1
ATOM 609 C C . ALA A 1 79 ? -14.428 4.793 9.195 1.00 50.44 79 ALA A C 1
ATOM 611 O O . ALA A 1 79 ? -14.431 6.020 9.111 1.00 50.44 79 ALA A O 1
ATOM 612 N N . VAL A 1 80 ? -13.841 4.022 8.274 1.00 55.91 80 VAL A N 1
ATOM 613 C CA . VAL A 1 80 ? -13.055 4.586 7.170 1.00 55.91 80 VAL A CA 1
ATOM 614 C C . VAL A 1 80 ? -13.833 4.431 5.870 1.00 55.91 80 VAL A C 1
ATOM 616 O O . VAL A 1 80 ? -13.966 3.332 5.325 1.00 55.91 80 VAL A O 1
ATOM 619 N N . ALA A 1 81 ? -14.383 5.555 5.402 1.00 57.88 81 ALA A N 1
ATOM 620 C CA . ALA A 1 81 ? -15.092 5.660 4.131 1.00 57.88 81 ALA A CA 1
ATOM 621 C C . ALA A 1 81 ? -14.233 5.145 2.964 1.00 57.88 81 ALA A C 1
ATOM 623 O O . ALA A 1 81 ? -13.014 4.992 3.086 1.00 57.88 81 ALA A O 1
ATOM 624 N N . ILE A 1 82 ? -14.864 4.841 1.824 1.00 58.28 82 ILE A N 1
ATOM 625 C CA . ILE A 1 82 ? -14.094 4.482 0.632 1.00 58.28 82 ILE A CA 1
ATOM 626 C C . ILE A 1 82 ? -13.235 5.675 0.233 1.00 58.28 82 ILE A C 1
ATOM 628 O O . ILE A 1 82 ? -13.757 6.737 -0.101 1.00 58.28 82 ILE A O 1
ATOM 632 N N . VAL A 1 83 ? -11.925 5.489 0.327 1.00 63.94 83 VAL A N 1
ATOM 633 C CA . VAL A 1 83 ? -10.942 6.496 -0.030 1.00 63.94 83 VAL A CA 1
ATOM 634 C C . VAL A 1 83 ? -10.800 6.490 -1.543 1.00 63.94 83 VAL A C 1
ATOM 636 O O . VAL A 1 83 ? -10.315 5.514 -2.108 1.00 63.94 83 VAL A O 1
ATOM 639 N N . GLN A 1 84 ? -11.273 7.554 -2.185 1.00 57.25 84 GLN A N 1
ATOM 640 C CA . GLN A 1 84 ? -10.956 7.813 -3.588 1.00 57.25 84 GLN A CA 1
ATOM 641 C C . GLN A 1 84 ? -9.501 8.271 -3.700 1.00 57.25 84 GLN A C 1
ATOM 643 O O . GLN A 1 84 ? -8.957 8.854 -2.758 1.00 57.25 84 GLN A O 1
ATOM 648 N N . ASP A 1 85 ? -8.877 7.978 -4.840 1.00 58.12 85 ASP A N 1
ATOM 649 C CA . ASP A 1 85 ? -7.550 8.483 -5.172 1.00 58.12 85 ASP A CA 1
ATOM 650 C C . ASP A 1 85 ? -7.519 10.009 -5.016 1.00 58.12 85 ASP A C 1
ATOM 652 O O . ASP A 1 85 ? -8.415 10.720 -5.477 1.00 58.12 85 ASP A O 1
ATOM 656 N N . GLY A 1 86 ? -6.526 10.524 -4.289 1.00 61.84 86 GLY A N 1
ATOM 657 C CA . GLY A 1 86 ? -6.544 11.938 -3.946 1.00 61.84 86 GLY A CA 1
ATOM 658 C C . GLY A 1 86 ? -5.551 12.379 -2.885 1.00 61.84 86 GLY A C 1
ATOM 659 O O . GLY A 1 86 ? -4.839 11.595 -2.255 1.00 61.84 86 GLY A O 1
ATOM 660 N N . GLN A 1 87 ? -5.518 13.698 -2.712 1.00 62.53 87 GLN A N 1
ATOM 661 C CA . GLN A 1 87 ? -4.671 14.407 -1.754 1.00 62.53 87 GLN A CA 1
ATOM 662 C C . GLN A 1 87 ? -5.458 14.867 -0.519 1.00 62.53 87 GLN A C 1
ATOM 664 O O . GLN A 1 87 ? -5.053 15.809 0.163 1.00 62.53 87 GLN A O 1
ATOM 669 N N . ASP A 1 88 ? -6.616 14.257 -0.260 1.00 72.25 88 ASP A N 1
ATOM 670 C CA . ASP A 1 88 ? -7.490 14.636 0.843 1.00 72.25 88 ASP A CA 1
ATOM 671 C C . ASP A 1 88 ? -6.809 14.356 2.183 1.00 72.25 88 ASP A C 1
ATOM 673 O O . ASP A 1 88 ? -6.788 13.234 2.691 1.00 72.25 88 ASP A O 1
ATOM 677 N N . GLN A 1 89 ? -6.249 15.414 2.765 1.00 69.19 89 GLN A N 1
ATOM 678 C CA . GLN A 1 89 ? -5.483 15.341 4.001 1.00 69.19 89 GLN A CA 1
ATOM 679 C C . GLN A 1 89 ? -6.321 14.796 5.169 1.00 69.19 89 GLN A C 1
ATOM 681 O O . GLN A 1 89 ? -5.819 13.993 5.946 1.00 69.19 89 GLN A O 1
ATOM 686 N N . GLU A 1 90 ? -7.615 15.132 5.240 1.00 72.81 90 GLU A N 1
ATOM 687 C CA . GLU A 1 90 ? -8.531 14.554 6.237 1.00 72.81 90 GLU A CA 1
ATOM 688 C C . GLU A 1 90 ? -8.629 13.028 6.125 1.00 72.81 90 GLU A C 1
ATOM 690 O O . GLU A 1 90 ? -8.763 12.339 7.135 1.00 72.81 90 GLU A O 1
ATOM 695 N N . VAL A 1 91 ? -8.549 12.492 4.906 1.00 71.38 91 VAL A N 1
ATOM 696 C CA . VAL A 1 91 ? -8.612 11.051 4.676 1.00 71.38 91 VAL A CA 1
ATOM 697 C C . VAL A 1 91 ? -7.294 10.394 5.061 1.00 71.38 91 VAL A C 1
ATOM 699 O O . VAL A 1 91 ? -7.316 9.361 5.721 1.00 71.38 91 VAL A O 1
ATOM 702 N N . ILE A 1 92 ? -6.160 11.012 4.725 1.00 73.56 92 ILE A N 1
ATOM 703 C CA . ILE A 1 92 ? -4.832 10.544 5.150 1.00 73.56 92 ILE A CA 1
ATOM 704 C C . ILE A 1 92 ? -4.779 10.467 6.678 1.00 73.56 92 ILE A C 1
ATOM 706 O O . ILE A 1 92 ? -4.493 9.409 7.232 1.00 73.56 92 ILE A O 1
ATOM 710 N N . GLU A 1 93 ? -5.153 11.551 7.360 1.00 76.62 93 GLU A N 1
ATOM 711 C CA . GLU A 1 93 ? -5.146 11.616 8.822 1.00 76.62 93 GLU A CA 1
ATOM 712 C C . GLU A 1 93 ? -6.110 10.599 9.448 1.00 76.62 93 GLU A C 1
ATOM 714 O O . GLU A 1 93 ? -5.777 9.973 10.455 1.00 76.62 93 GLU A O 1
ATOM 719 N N . ALA A 1 94 ? -7.291 10.389 8.856 1.00 75.25 94 ALA A N 1
ATOM 720 C CA . ALA A 1 94 ? -8.224 9.360 9.311 1.00 75.25 94 ALA A CA 1
ATOM 721 C C . ALA A 1 94 ? -7.646 7.948 9.140 1.00 75.25 94 ALA A C 1
ATOM 723 O O . ALA A 1 94 ? -7.799 7.114 10.026 1.00 75.25 94 ALA A O 1
ATOM 724 N N . VAL A 1 95 ? -6.943 7.671 8.042 1.00 75.75 95 VAL A N 1
ATOM 725 C CA . VAL A 1 95 ? -6.297 6.372 7.818 1.00 75.75 95 VAL A CA 1
ATOM 726 C C . VAL A 1 95 ? -5.170 6.151 8.821 1.00 75.75 95 VAL A C 1
ATOM 728 O O . VAL A 1 95 ? -5.136 5.110 9.467 1.00 75.75 95 VAL A O 1
ATOM 731 N N . GLU A 1 96 ? -4.297 7.134 9.029 1.00 77.00 96 GLU A N 1
ATOM 732 C CA . GLU A 1 96 ? -3.206 7.030 10.005 1.00 77.00 96 GLU A CA 1
ATOM 733 C C . GLU A 1 96 ? -3.708 6.889 11.451 1.00 77.00 96 GLU A C 1
ATOM 735 O O . GLU A 1 96 ? -3.039 6.274 12.284 1.00 77.00 96 GLU A O 1
ATOM 740 N N . ARG A 1 97 ? -4.881 7.455 11.764 1.00 77.12 97 ARG A N 1
ATOM 741 C CA . ARG A 1 97 ? -5.466 7.432 13.111 1.00 77.12 97 ARG A CA 1
ATOM 742 C C . ARG A 1 97 ? -6.318 6.194 13.385 1.00 77.12 97 ARG A C 1
ATOM 744 O O . ARG A 1 97 ? -6.268 5.668 14.495 1.00 77.12 97 ARG A O 1
ATOM 751 N N . ASP A 1 98 ? -7.139 5.784 12.422 1.00 76.88 98 ASP A N 1
ATOM 752 C CA . ASP A 1 98 ? -8.167 4.753 12.591 1.00 76.88 98 ASP A CA 1
ATOM 753 C C . ASP A 1 98 ? -7.761 3.391 11.984 1.00 76.88 98 ASP A C 1
ATOM 755 O O . ASP A 1 98 ? -8.392 2.381 12.301 1.00 76.88 98 ASP A O 1
ATOM 759 N N . CYS A 1 99 ? -6.711 3.320 11.153 1.00 77.44 99 CYS A N 1
ATOM 760 C CA . CYS A 1 99 ? -6.209 2.064 10.577 1.00 77.44 99 CYS A CA 1
ATOM 761 C C . CYS A 1 99 ? -4.938 1.564 11.268 1.00 77.44 99 CYS A C 1
ATOM 763 O O . CYS A 1 99 ? -4.170 2.318 11.863 1.00 77.44 99 CYS A O 1
ATOM 765 N N . GLU A 1 100 ? -4.674 0.265 11.135 1.00 80.50 100 GLU A N 1
ATOM 766 C CA . GLU A 1 100 ? -3.449 -0.339 11.646 1.00 80.50 100 GLU A CA 1
ATOM 767 C C . GLU A 1 100 ? -2.338 -0.260 10.598 1.00 80.50 100 GLU A 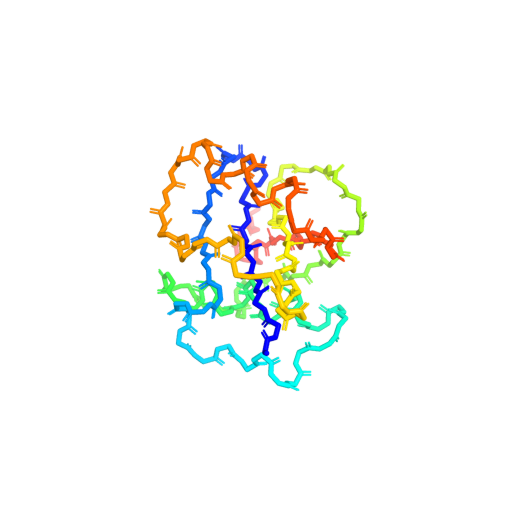C 1
ATOM 769 O O . GLU A 1 100 ? -2.467 -0.788 9.492 1.00 80.50 100 GLU A O 1
ATOM 774 N N . PHE A 1 101 ? -1.213 0.365 10.943 1.00 80.31 101 PHE A N 1
ATOM 775 C CA . PHE A 1 101 ? -0.010 0.286 10.120 1.00 80.31 101 PHE A CA 1
ATOM 776 C C . PHE A 1 101 ? 0.512 -1.155 10.102 1.00 80.31 101 PHE A C 1
ATOM 778 O O . PHE A 1 101 ? 0.929 -1.681 11.135 1.00 80.31 101 PHE A O 1
ATOM 785 N N . VAL A 1 102 ? 0.516 -1.781 8.924 1.00 80.06 102 VAL A N 1
ATOM 786 C CA . VAL A 1 102 ? 0.980 -3.171 8.759 1.00 80.06 102 VAL A CA 1
ATOM 787 C C . VAL A 1 102 ? 2.390 -3.261 8.189 1.00 80.06 102 VAL A C 1
ATOM 789 O O . VAL A 1 102 ? 3.090 -4.245 8.425 1.00 80.06 102 VAL A O 1
ATOM 792 N N . GLY A 1 103 ? 2.837 -2.228 7.478 1.00 81.38 103 GLY A N 1
ATOM 793 C CA . GLY A 1 103 ? 4.184 -2.148 6.933 1.00 81.38 103 GLY A CA 1
ATOM 794 C C . GLY A 1 103 ? 4.276 -1.159 5.780 1.00 81.38 103 GLY A C 1
ATOM 795 O O . GLY A 1 103 ? 3.282 -0.597 5.333 1.00 81.38 103 GLY A O 1
ATOM 796 N N . SER A 1 104 ? 5.489 -0.935 5.293 1.00 83.94 104 SER A N 1
ATOM 797 C CA . SER A 1 104 ? 5.740 -0.172 4.073 1.00 83.94 104 SER A CA 1
ATOM 798 C C . SER A 1 104 ? 6.393 -1.071 3.034 1.00 83.94 104 SER A C 1
ATOM 800 O O . SER A 1 104 ? 7.074 -2.033 3.382 1.00 83.94 104 SER A O 1
ATOM 802 N N . VAL A 1 105 ? 6.200 -0.774 1.759 1.00 84.38 105 VAL A N 1
ATOM 803 C CA . VAL A 1 105 ? 6.852 -1.464 0.652 1.00 84.38 105 VAL A CA 1
ATOM 804 C C . VAL A 1 105 ? 7.623 -0.458 -0.175 1.00 84.38 105 VAL A C 1
ATOM 806 O O . VAL A 1 105 ? 7.077 0.507 -0.702 1.00 84.38 105 VAL A O 1
ATOM 809 N N . LYS A 1 106 ? 8.926 -0.686 -0.271 1.00 85.38 106 LYS A N 1
ATOM 810 C CA . LYS A 1 106 ? 9.801 0.054 -1.160 1.00 85.38 106 LYS A CA 1
ATOM 811 C C . LYS A 1 106 ? 9.628 -0.485 -2.565 1.00 85.38 106 LYS A C 1
ATOM 813 O O . LYS A 1 106 ? 9.768 -1.691 -2.776 1.00 85.38 106 LYS A O 1
ATOM 818 N N . VAL A 1 107 ? 9.385 0.406 -3.515 1.00 81.38 107 VAL A N 1
ATOM 819 C CA . VAL A 1 107 ? 9.271 0.048 -4.926 1.00 81.38 107 VAL A CA 1
ATOM 820 C C . VAL A 1 107 ? 10.476 0.613 -5.654 1.00 81.38 107 VAL A C 1
ATOM 822 O O . VAL 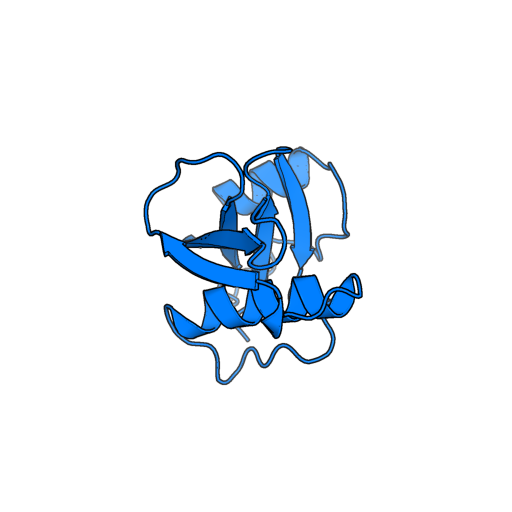A 1 107 ? 10.692 1.818 -5.699 1.00 81.38 107 VAL A O 1
ATOM 825 N N . THR A 1 108 ? 11.310 -0.282 -6.178 1.00 82.44 108 THR A N 1
ATOM 826 C CA . THR A 1 108 ? 12.504 0.087 -6.944 1.00 82.44 108 THR A CA 1
ATOM 827 C C . THR A 1 108 ? 12.300 -0.330 -8.385 1.00 82.44 108 THR A C 1
ATOM 829 O O . THR A 1 108 ? 12.109 -1.513 -8.661 1.00 82.44 108 THR A O 1
ATOM 832 N N . ASN A 1 109 ? 12.333 0.634 -9.298 1.00 80.44 109 ASN A N 1
ATOM 833 C CA . ASN A 1 109 ? 12.285 0.348 -10.722 1.00 80.44 109 ASN A CA 1
ATOM 834 C C . ASN A 1 109 ? 13.583 -0.376 -11.138 1.00 80.44 109 ASN A C 1
ATOM 836 O O . ASN A 1 109 ? 14.682 0.115 -10.878 1.00 80.44 109 ASN A O 1
ATOM 840 N N . LEU A 1 110 ? 13.452 -1.558 -11.741 1.00 78.50 110 LEU A N 1
ATOM 841 C CA . LEU A 1 110 ? 14.572 -2.397 -12.173 1.00 78.50 110 LEU A CA 1
ATOM 842 C C . LEU A 1 110 ? 15.120 -1.990 -13.547 1.00 78.50 110 LEU A C 1
ATOM 844 O O . LEU A 1 110 ? 16.243 -2.364 -13.880 1.00 78.50 110 LEU A O 1
ATOM 848 N N . THR A 1 111 ? 14.365 -1.223 -14.335 1.00 67.69 111 THR A N 1
ATOM 849 C CA . THR A 1 111 ? 14.797 -0.689 -15.635 1.00 67.69 111 THR A CA 1
ATOM 850 C C . THR A 1 111 ? 15.443 0.691 -15.559 1.00 67.69 111 THR A C 1
ATOM 852 O O . THR A 1 111 ? 16.097 1.100 -16.516 1.00 67.69 111 THR A O 1
ATOM 855 N N . ALA A 1 112 ? 15.368 1.382 -14.419 1.00 60.03 112 ALA A N 1
ATOM 856 C CA . ALA A 1 112 ? 16.023 2.673 -14.180 1.00 60.03 112 ALA A CA 1
ATOM 857 C C . ALA A 1 112 ? 17.533 2.566 -13.844 1.00 60.03 112 ALA A C 1
ATOM 859 O O . ALA A 1 112 ? 18.066 3.396 -13.108 1.00 60.03 112 ALA A O 1
ATOM 860 N N . GLY A 1 113 ? 18.220 1.537 -14.348 1.00 49.09 113 GLY A N 1
ATOM 861 C CA . GLY A 1 113 ? 19.671 1.385 -14.234 1.00 49.09 113 GLY A CA 1
ATOM 862 C C . GLY A 1 113 ? 20.384 1.867 -15.496 1.00 49.09 113 GLY A C 1
ATOM 863 O O . GLY A 1 113 ? 20.465 1.109 -16.461 1.00 49.09 113 GLY A O 1
ATOM 864 N N . ASP A 1 114 ? 20.905 3.096 -15.461 1.00 37.84 114 ASP A N 1
ATOM 865 C CA . ASP A 1 114 ? 22.018 3.561 -16.309 1.00 37.84 114 ASP A CA 1
ATOM 866 C C . ASP A 1 114 ? 23.286 3.683 -15.448 1.00 37.84 114 ASP A C 1
ATOM 868 O O . ASP A 1 114 ? 23.209 4.328 -14.373 1.00 37.84 114 ASP A O 1
#

pLDDT: mean 70.96, std 11.19, range [37.84, 86.0]

Sequence (114 aa):
MARYILIDNESGFIFADTADLVGFDTSAAHGDDAIIDAARCLNASIGYNPDDFSYEINYRLGGENHYTVYRVDIDGSEAVAIVQDGQDQEVIEAVERDCEFVGSVKVTNLTAGD

Radius of gyration: 13.35 Å; chains: 1; bounding box: 39×30×29 Å